Protein AF-A0A1F4UD86-F1 (afdb_monomer)

Foldseek 3Di:
DEDEDALVRCVVCVVVVNLVVDLVVYAYEYECCSQPPRQCWDADPNDTDGDHVVVCVVVNSYHYDYDPDPVVVVVVVVVVVVPDPPDD

Mean predicted aligned error: 9.33 Å

Sequence (88 aa):
MKLLCDAVVVIDAHKINKWQYLTSAHHIFLGSIVAHKECIFYIDNYQKQTIDFALDEKNGKVRILTATAKEISKVAEKVSKYKLIIDP

Organism: NCBI:txid1802590

Radius of gyration: 14.33 Å; Cα contacts (8 Å, |Δi|>4): 93; chains: 1; bounding box: 35×32×29 Å

Solvent-accessible surface area (backbone atoms only — not comparable to full-atom values): 5199 Å² total; per-residue (Å²): 99,79,43,81,54,54,47,66,60,53,53,51,28,52,75,71,72,40,43,71,58,50,40,73,68,28,51,37,33,32,42,40,54,33,52,67,62,60,40,47,52,52,79,54,96,91,37,84,43,70,55,68,49,69,60,36,36,76,70,65,40,36,43,75,42,79,73,78,56,72,70,56,56,55,49,52,57,57,52,59,74,63,66,63,96,68,80,133

Structure (mmCIF, N/CA/C/O backbone):
data_AF-A0A1F4UD86-F1
#
_entry.id   AF-A0A1F4UD86-F1
#
loop_
_atom_site.group_PDB
_atom_site.id
_atom_site.type_symbol
_atom_site.label_atom_id
_atom_site.label_alt_id
_atom_site.label_comp_id
_atom_site.label_asym_id
_atom_site.label_entity_id
_atom_site.label_seq_id
_atom_site.pdbx_PDB_ins_code
_atom_site.Cartn_x
_atom_site.Cartn_y
_atom_site.Cartn_z
_atom_site.occupancy
_atom_site.B_iso_or_equiv
_atom_site.auth_seq_id
_atom_site.auth_comp_id
_atom_site.auth_asym_id
_atom_site.auth_atom_id
_atom_site.pdbx_PDB_model_num
ATOM 1 N N . MET A 1 1 ? -11.953 9.863 9.042 1.00 89.44 1 MET A N 1
ATOM 2 C CA . MET A 1 1 ? -12.527 9.518 7.717 1.00 89.44 1 MET A CA 1
ATOM 3 C C . MET A 1 1 ? -11.897 8.218 7.229 1.00 89.44 1 MET A C 1
ATOM 5 O O . MET A 1 1 ? -10.739 7.978 7.559 1.00 89.44 1 MET A O 1
ATOM 9 N N . LYS A 1 2 ? -12.649 7.365 6.522 1.00 91.25 2 LYS A N 1
ATOM 10 C CA . LYS A 1 2 ? -12.118 6.137 5.904 1.00 91.25 2 LYS A CA 1
ATOM 11 C C . LYS A 1 2 ? -11.723 6.452 4.464 1.00 91.25 2 LYS A C 1
ATOM 13 O O . LYS A 1 2 ? -12.544 7.021 3.751 1.00 91.25 2 LYS A O 1
ATOM 18 N N . LEU A 1 3 ? -10.505 6.103 4.063 1.00 92.12 3 LEU A N 1
ATOM 19 C CA . LEU A 1 3 ? -9.999 6.340 2.710 1.00 92.12 3 LEU A CA 1
ATOM 20 C C . LEU A 1 3 ? -9.568 5.021 2.083 1.00 92.12 3 LEU A C 1
ATOM 22 O O . LEU A 1 3 ? -8.816 4.272 2.698 1.00 92.12 3 LEU A O 1
ATOM 26 N N . LEU A 1 4 ? -10.041 4.756 0.868 1.00 91.19 4 LEU A N 1
ATOM 27 C CA . LEU A 1 4 ? -9.517 3.693 0.019 1.00 91.19 4 LEU A CA 1
ATOM 28 C C . LEU A 1 4 ? -8.525 4.336 -0.948 1.00 91.19 4 LEU A C 1
ATOM 30 O O . LEU A 1 4 ? -8.922 5.196 -1.734 1.00 91.19 4 LEU A O 1
ATOM 34 N N . CYS A 1 5 ? -7.251 3.967 -0.853 1.00 88.88 5 CYS A N 1
ATOM 35 C CA . CYS A 1 5 ? -6.196 4.592 -1.646 1.00 88.88 5 CYS A CA 1
ATOM 36 C C . CYS A 1 5 ? -5.759 3.692 -2.803 1.00 88.88 5 CYS A C 1
ATOM 38 O O . CYS A 1 5 ? -5.555 2.489 -2.632 1.00 88.88 5 CYS A O 1
ATOM 40 N N . ASP A 1 6 ? -5.598 4.316 -3.966 1.00 88.19 6 ASP A N 1
ATOM 41 C CA . ASP A 1 6 ? -4.970 3.728 -5.146 1.00 88.19 6 ASP A CA 1
ATOM 42 C C . ASP A 1 6 ? -3.437 3.868 -5.070 1.00 88.19 6 ASP A C 1
ATOM 44 O O . ASP A 1 6 ? -2.920 4.726 -4.344 1.00 88.19 6 ASP A O 1
ATOM 48 N N . ALA A 1 7 ? -2.705 3.057 -5.831 1.00 85.44 7 ALA A N 1
ATOM 49 C CA . ALA A 1 7 ? -1.248 3.002 -5.826 1.00 85.44 7 ALA A CA 1
ATOM 50 C C . ALA A 1 7 ? -0.594 4.358 -6.112 1.00 85.44 7 ALA A C 1
ATOM 52 O O . ALA A 1 7 ? 0.362 4.728 -5.432 1.00 85.44 7 ALA A O 1
ATOM 53 N N . VAL A 1 8 ? -1.132 5.132 -7.060 1.00 86.62 8 VAL A N 1
ATOM 54 C CA . VAL A 1 8 ? -0.591 6.457 -7.415 1.00 86.62 8 VAL A CA 1
ATOM 55 C C . VAL A 1 8 ? -0.640 7.409 -6.221 1.00 86.62 8 VAL A C 1
ATOM 57 O O . VAL A 1 8 ? 0.360 8.041 -5.894 1.00 86.62 8 VAL A O 1
ATOM 60 N N . VAL A 1 9 ? -1.772 7.452 -5.511 1.00 90.12 9 VAL A N 1
ATOM 61 C CA . VAL A 1 9 ? -1.956 8.325 -4.339 1.00 90.12 9 VAL A CA 1
ATOM 62 C C . VAL A 1 9 ? -0.975 7.957 -3.230 1.00 90.12 9 VAL A C 1
ATOM 64 O O . VAL A 1 9 ? -0.406 8.832 -2.577 1.00 90.12 9 VAL A O 1
ATOM 67 N N . VAL A 1 10 ? -0.775 6.658 -3.017 1.00 90.25 10 VAL A N 1
ATOM 68 C CA . VAL A 1 10 ? 0.162 6.143 -2.020 1.00 90.25 10 VAL A CA 1
ATOM 69 C C . VAL A 1 10 ? 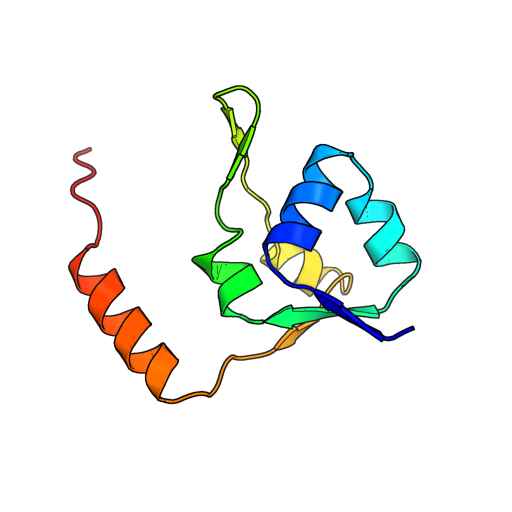1.598 6.522 -2.388 1.00 90.25 10 VAL A C 1
ATOM 71 O O . VAL A 1 10 ? 2.303 7.106 -1.567 1.00 90.25 10 VAL A O 1
ATOM 74 N N . ILE A 1 11 ? 2.018 6.254 -3.626 1.00 87.31 11 ILE A N 1
ATOM 75 C CA . ILE A 1 11 ? 3.366 6.575 -4.115 1.00 87.31 11 ILE A CA 1
ATOM 76 C C . ILE A 1 11 ? 3.639 8.074 -3.992 1.00 87.31 11 ILE A C 1
ATOM 78 O O . ILE A 1 11 ? 4.657 8.462 -3.418 1.00 87.31 11 ILE A O 1
ATOM 82 N N . ASP A 1 12 ? 2.721 8.922 -4.454 1.00 89.81 12 ASP A N 1
ATOM 83 C CA . ASP A 1 12 ? 2.893 10.372 -4.379 1.00 89.81 12 ASP A CA 1
ATOM 84 C C . ASP A 1 12 ? 3.006 10.845 -2.931 1.00 89.81 12 ASP A C 1
ATOM 86 O O . ASP A 1 12 ? 3.911 11.616 -2.611 1.00 89.81 12 ASP A O 1
ATOM 90 N N . ALA A 1 13 ? 2.171 10.324 -2.026 1.00 90.94 13 ALA A N 1
ATOM 91 C CA . ALA A 1 13 ? 2.240 10.642 -0.603 1.00 90.94 13 ALA A CA 1
ATOM 92 C C . ALA A 1 13 ? 3.590 10.272 0.034 1.00 90.94 13 ALA A C 1
ATOM 94 O O . ALA A 1 13 ? 4.058 10.992 0.922 1.00 90.94 13 ALA A O 1
ATOM 95 N N . HIS A 1 14 ? 4.220 9.180 -0.404 1.00 88.75 14 HIS A N 1
ATOM 96 C CA . HIS A 1 14 ? 5.575 8.824 0.015 1.00 88.75 14 HIS A CA 1
ATOM 97 C C . HIS A 1 14 ? 6.620 9.773 -0.580 1.00 88.75 14 HIS A C 1
ATOM 99 O O . HIS A 1 14 ? 7.443 10.293 0.172 1.00 88.75 14 HIS A O 1
ATOM 105 N N . LYS A 1 15 ? 6.543 10.087 -1.880 1.00 87.19 15 LYS A N 1
ATOM 106 C CA . LYS A 1 15 ? 7.466 11.020 -2.556 1.00 87.19 15 LYS A CA 1
ATOM 107 C C . LYS A 1 15 ? 7.505 12.397 -1.898 1.00 87.19 15 LYS A C 1
ATOM 109 O O . LYS A 1 15 ? 8.571 12.988 -1.759 1.00 87.19 15 LYS A O 1
ATOM 114 N N . ILE A 1 16 ? 6.353 12.902 -1.457 1.00 90.94 16 ILE A N 1
ATOM 115 C CA . ILE A 1 16 ? 6.260 14.211 -0.791 1.00 90.94 16 ILE A CA 1
ATOM 116 C C . ILE A 1 16 ? 6.380 14.136 0.741 1.00 90.94 16 ILE A C 1
ATOM 118 O O . ILE A 1 16 ? 6.127 15.132 1.421 1.00 90.94 16 ILE A O 1
ATOM 122 N N . ASN A 1 17 ? 6.743 12.978 1.308 1.00 89.62 17 ASN A N 1
ATOM 123 C CA . ASN A 1 17 ? 6.873 12.746 2.754 1.00 89.62 17 ASN A CA 1
ATOM 124 C C . ASN A 1 17 ? 5.605 13.091 3.566 1.00 89.62 17 ASN A C 1
ATOM 126 O O . ASN A 1 17 ? 5.677 13.590 4.692 1.00 89.62 17 ASN A O 1
ATOM 130 N N . LYS A 1 18 ? 4.415 12.838 3.007 1.00 93.38 18 LYS A N 1
ATOM 131 C CA . LYS A 1 18 ? 3.113 13.068 3.666 1.00 93.38 18 LYS A CA 1
ATOM 132 C C . LYS A 1 18 ? 2.390 11.791 4.081 1.00 93.38 18 LYS A C 1
ATOM 134 O O . LYS A 1 18 ? 1.362 11.881 4.750 1.00 93.38 18 LYS A O 1
ATOM 139 N N . TRP A 1 19 ? 2.932 10.614 3.774 1.00 92.12 19 TRP A N 1
ATOM 140 C CA . TRP A 1 19 ? 2.321 9.335 4.149 1.00 92.12 19 TRP A CA 1
ATOM 141 C C . TRP A 1 19 ? 2.021 9.209 5.650 1.00 92.12 19 TRP A C 1
ATOM 143 O O . TRP A 1 19 ? 0.928 8.808 6.053 1.00 92.12 19 TRP A O 1
ATOM 153 N N . GLN A 1 20 ? 2.962 9.621 6.500 1.00 91.69 20 GLN A N 1
ATOM 154 C CA . GLN A 1 20 ? 2.783 9.527 7.949 1.00 91.69 20 GLN A CA 1
ATOM 155 C C . GLN A 1 20 ? 1.689 10.463 8.479 1.00 91.69 20 GLN A C 1
ATOM 157 O O . GLN A 1 20 ? 1.015 10.144 9.453 1.00 91.69 20 GLN A O 1
ATOM 162 N N . TYR A 1 21 ? 1.481 11.601 7.817 1.00 92.81 21 TYR A N 1
ATOM 163 C CA . TYR A 1 21 ? 0.371 12.495 8.127 1.00 92.81 21 TYR A CA 1
ATOM 164 C C . TYR A 1 21 ? -0.974 11.891 7.689 1.00 92.81 21 TYR A C 1
ATOM 166 O O . TYR A 1 21 ? -1.942 11.912 8.443 1.00 92.81 21 TYR A O 1
ATOM 174 N N . LEU A 1 22 ? -1.029 11.295 6.495 1.00 91.88 22 LEU A N 1
ATOM 175 C CA . LEU A 1 22 ? -2.227 10.618 5.984 1.00 91.88 22 LEU A CA 1
ATOM 176 C C . LEU A 1 22 ? -2.674 9.466 6.893 1.00 91.88 22 LEU A C 1
ATOM 178 O O . LEU A 1 22 ? -3.854 9.370 7.229 1.00 91.88 22 LEU A O 1
ATOM 182 N N . THR A 1 23 ? -1.731 8.626 7.318 1.00 93.31 23 THR A N 1
ATOM 183 C CA . THR A 1 23 ? -2.006 7.458 8.173 1.00 93.31 23 THR A CA 1
ATOM 184 C C . THR A 1 23 ? -2.352 7.819 9.619 1.00 93.31 23 THR A C 1
ATOM 186 O O . THR A 1 23 ? -3.023 7.037 10.284 1.00 93.31 23 THR A O 1
ATOM 189 N N . SER A 1 24 ? -1.953 8.996 10.117 1.00 93.00 24 SER A N 1
ATOM 190 C CA . SER A 1 24 ? -2.356 9.469 11.451 1.00 93.00 24 SER A CA 1
ATOM 191 C C . SER A 1 24 ? -3.704 10.196 11.450 1.00 93.00 24 SER A C 1
ATOM 193 O O . SER A 1 24 ? -4.431 10.147 12.441 1.00 93.00 24 SER A O 1
ATOM 195 N N . ALA A 1 25 ? -4.066 10.848 10.341 1.00 93.81 25 ALA A N 1
ATOM 196 C CA . ALA A 1 25 ? -5.316 11.597 10.217 1.00 93.81 25 ALA A CA 1
ATOM 197 C C . ALA A 1 25 ? -6.508 10.733 9.767 1.00 93.81 25 ALA A C 1
ATOM 199 O O . ALA A 1 25 ? -7.675 11.091 9.991 1.00 93.81 25 ALA A O 1
ATOM 200 N N . HIS A 1 26 ? -6.252 9.619 9.078 1.00 92.94 26 HIS A N 1
ATOM 201 C CA . HIS A 1 26 ? -7.284 8.838 8.401 1.00 92.94 26 HIS A CA 1
ATOM 202 C C . HIS A 1 26 ? -7.112 7.335 8.593 1.00 92.94 26 HIS A C 1
ATOM 204 O O . HIS A 1 26 ? -6.020 6.819 8.787 1.00 92.94 26 HIS A O 1
ATOM 210 N N . HIS A 1 27 ? -8.230 6.617 8.491 1.00 91.81 27 HIS A N 1
ATOM 211 C CA . HIS A 1 27 ? -8.226 5.160 8.495 1.00 91.81 27 HIS A CA 1
ATOM 212 C C . HIS A 1 27 ? -8.030 4.699 7.053 1.00 91.81 27 HIS A C 1
ATOM 214 O O . HIS A 1 27 ? -8.968 4.775 6.251 1.00 91.81 27 HIS A O 1
ATOM 220 N N . ILE A 1 28 ? -6.812 4.275 6.730 1.00 94.81 28 ILE A N 1
ATOM 221 C CA . ILE A 1 28 ? -6.412 3.930 5.367 1.00 94.81 28 ILE A CA 1
ATOM 222 C C . ILE A 1 28 ? -6.728 2.464 5.065 1.00 94.81 28 ILE A C 1
ATOM 224 O O . ILE A 1 28 ? -6.389 1.559 5.830 1.00 94.81 28 ILE A O 1
ATOM 228 N N . PHE A 1 29 ? -7.353 2.244 3.915 1.00 92.31 29 PHE A N 1
ATOM 229 C CA . PHE A 1 29 ? -7.604 0.941 3.323 1.00 92.31 29 PHE A CA 1
ATOM 230 C C . PHE A 1 29 ? -6.844 0.844 2.003 1.00 92.31 29 PHE A C 1
ATOM 232 O O . PHE A 1 29 ? -6.880 1.773 1.193 1.00 92.31 29 PHE A O 1
ATOM 239 N N . LEU A 1 30 ? -6.185 -0.289 1.779 1.00 89.00 30 LEU A N 1
ATOM 240 C CA . LEU A 1 30 ? -5.452 -0.580 0.549 1.00 89.00 30 LEU A CA 1
ATOM 241 C C . LEU A 1 30 ? -5.962 -1.881 -0.052 1.00 89.00 30 LEU A C 1
ATOM 243 O O . LEU A 1 30 ? -6.201 -2.845 0.669 1.00 89.00 30 LEU A O 1
ATOM 247 N N . GLY A 1 31 ? -6.099 -1.939 -1.373 1.00 87.31 31 GLY A N 1
ATOM 248 C CA . GLY A 1 31 ? -6.284 -3.223 -2.044 1.00 87.31 31 GLY A CA 1
ATOM 249 C C . GLY A 1 31 ? -5.012 -4.065 -1.934 1.00 87.31 31 GLY A C 1
ATOM 250 O O . GLY A 1 31 ? -3.906 -3.539 -2.039 1.00 87.31 31 GLY A O 1
ATOM 251 N N . SER A 1 32 ? -5.139 -5.383 -1.788 1.00 83.25 32 SER A N 1
ATOM 252 C CA . SER A 1 32 ? -3.980 -6.285 -1.723 1.00 83.25 32 SER A CA 1
ATOM 253 C C . SER A 1 32 ? -3.101 -6.234 -2.981 1.00 83.25 32 SER A C 1
ATOM 255 O O . SER A 1 32 ? -1.919 -6.548 -2.910 1.00 83.25 32 SER A O 1
ATOM 257 N N . ILE A 1 33 ? -3.649 -5.825 -4.135 1.00 80.25 33 ILE A N 1
ATOM 258 C CA . ILE A 1 33 ? -2.856 -5.533 -5.342 1.00 80.25 33 ILE A CA 1
ATOM 259 C C . ILE A 1 33 ? -1.968 -4.307 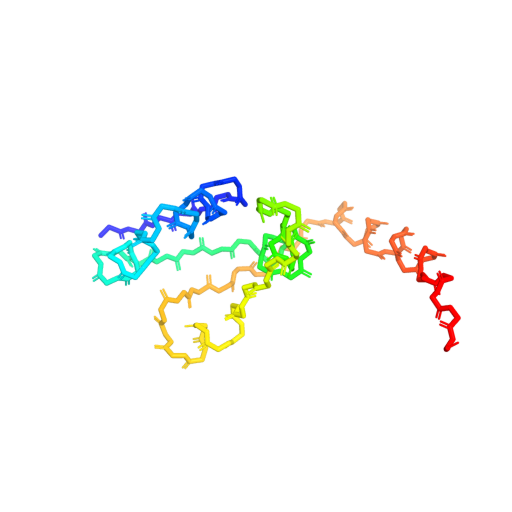-5.119 1.00 80.25 33 ILE A C 1
ATOM 261 O O . ILE A 1 33 ? -0.767 -4.387 -5.356 1.00 80.25 33 ILE A O 1
ATOM 265 N N . VAL A 1 34 ? -2.536 -3.206 -4.631 1.00 81.69 34 VAL A N 1
ATOM 266 C CA . VAL A 1 34 ? -1.788 -1.976 -4.347 1.00 81.69 34 VAL A CA 1
ATOM 267 C C . VAL A 1 34 ? -0.659 -2.278 -3.361 1.00 81.69 34 VAL A C 1
ATOM 269 O O . VAL A 1 34 ? 0.510 -2.035 -3.651 1.00 81.69 34 VAL A O 1
ATOM 272 N N . ALA A 1 35 ? -0.998 -2.924 -2.242 1.00 78.62 35 ALA A N 1
ATOM 273 C CA . ALA A 1 35 ? -0.053 -3.204 -1.166 1.00 78.62 35 ALA A CA 1
ATOM 274 C C . ALA A 1 35 ? 1.030 -4.240 -1.526 1.00 78.62 35 ALA A C 1
ATOM 276 O O . ALA A 1 35 ? 2.145 -4.146 -1.021 1.00 78.62 35 ALA A O 1
ATOM 277 N N . HIS A 1 36 ? 0.730 -5.233 -2.375 1.00 73.12 36 HIS A N 1
ATOM 278 C CA . HIS A 1 36 ? 1.638 -6.365 -2.621 1.00 73.12 36 HIS A CA 1
ATOM 279 C C . HIS A 1 36 ? 2.072 -6.552 -4.074 1.00 73.12 36 HIS A C 1
ATOM 281 O O . HIS A 1 36 ? 2.759 -7.530 -4.353 1.00 73.12 36 HIS A O 1
ATOM 287 N N . LYS A 1 37 ? 1.651 -5.697 -5.012 1.00 65.00 37 LYS A N 1
ATOM 288 C CA . LYS A 1 37 ? 2.012 -5.803 -6.437 1.00 65.00 37 LYS A CA 1
ATOM 289 C C . LYS A 1 37 ? 2.408 -4.476 -7.068 1.00 65.00 37 LYS A C 1
ATOM 291 O O . LYS A 1 37 ? 3.401 -4.451 -7.784 1.00 65.00 37 LYS A O 1
ATOM 296 N N . GLU A 1 38 ? 1.678 -3.400 -6.802 1.00 62.59 38 GLU A N 1
ATOM 297 C CA . GLU A 1 38 ? 1.903 -2.116 -7.487 1.00 62.59 38 GLU A CA 1
ATOM 298 C C . GLU A 1 38 ? 2.844 -1.194 -6.715 1.00 62.59 38 GLU A C 1
ATOM 300 O O . GLU A 1 38 ? 3.718 -0.576 -7.312 1.00 62.59 38 GLU A O 1
ATOM 305 N N . CYS A 1 39 ? 2.739 -1.153 -5.386 1.00 65.50 39 CYS A N 1
ATOM 306 C CA . CYS A 1 39 ? 3.614 -0.331 -4.554 1.00 65.50 39 CYS A CA 1
ATOM 307 C C . CYS A 1 39 ? 4.818 -1.097 -3.979 1.00 65.50 39 CYS A C 1
ATOM 309 O O . CYS A 1 39 ? 5.484 -0.578 -3.084 1.00 65.50 39 CYS A O 1
ATOM 311 N N . ILE A 1 40 ? 5.126 -2.307 -4.482 1.00 61.25 40 ILE A N 1
ATOM 312 C CA . ILE A 1 40 ? 6.319 -3.063 -4.044 1.00 61.25 40 ILE A CA 1
ATOM 313 C C . ILE A 1 40 ? 7.569 -2.210 -4.268 1.00 61.25 40 ILE A C 1
ATOM 315 O O . ILE A 1 40 ? 8.448 -2.152 -3.413 1.00 61.25 40 ILE A O 1
ATOM 319 N N . PHE A 1 41 ? 7.658 -1.558 -5.426 1.00 65.50 41 PHE A N 1
ATOM 320 C CA . PHE A 1 41 ? 8.721 -0.615 -5.700 1.00 65.50 41 PHE A CA 1
ATOM 321 C C . PHE A 1 41 ? 8.277 0.449 -6.694 1.00 65.50 41 PHE A C 1
ATOM 323 O O . PHE A 1 41 ? 7.529 0.172 -7.627 1.00 65.50 41 PHE A O 1
ATOM 330 N N . TYR A 1 42 ? 8.788 1.660 -6.519 1.00 70.56 42 TYR A N 1
ATOM 331 C CA . TYR A 1 42 ? 8.697 2.723 -7.514 1.00 70.56 42 TYR A CA 1
ATOM 332 C C . TYR A 1 42 ? 10.080 3.351 -7.700 1.00 70.56 42 TYR A C 1
ATOM 334 O O . TYR A 1 42 ? 10.949 3.236 -6.831 1.00 70.56 42 TYR A O 1
ATOM 342 N N . ILE A 1 43 ? 10.308 3.962 -8.862 1.00 69.62 43 ILE A N 1
ATOM 343 C CA . ILE A 1 43 ? 11.554 4.677 -9.144 1.00 69.62 43 ILE A CA 1
ATOM 344 C C . ILE A 1 43 ? 11.342 6.142 -8.790 1.00 69.62 43 ILE A C 1
ATOM 346 O O . ILE A 1 43 ? 10.433 6.788 -9.313 1.00 69.62 43 ILE A O 1
ATOM 350 N N . ASP A 1 44 ? 12.208 6.661 -7.931 1.00 76.75 44 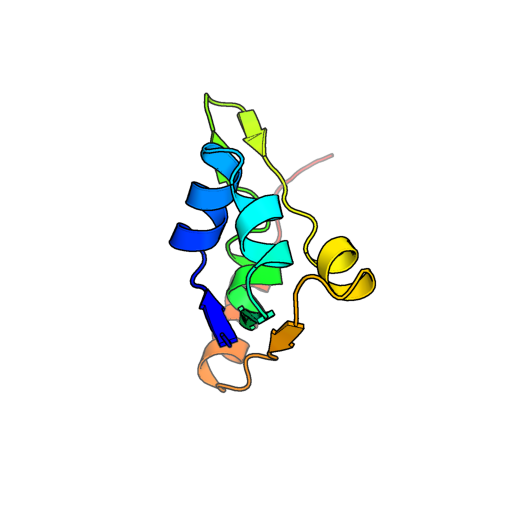ASP A N 1
ATOM 351 C CA . ASP A 1 44 ? 12.282 8.081 -7.618 1.00 76.75 44 ASP A CA 1
ATOM 352 C C . ASP A 1 44 ? 13.732 8.531 -7.720 1.00 76.75 44 ASP A C 1
ATOM 354 O O . ASP A 1 44 ? 14.617 7.909 -7.134 1.00 76.75 44 ASP A O 1
ATOM 358 N N . ASN A 1 45 ? 13.994 9.562 -8.525 1.00 80.38 45 ASN A N 1
ATOM 359 C CA . ASN A 1 45 ? 15.349 10.042 -8.817 1.00 80.38 45 ASN A CA 1
ATOM 360 C C . ASN A 1 45 ? 16.343 8.919 -9.186 1.00 80.38 45 ASN A C 1
ATOM 362 O O . ASN A 1 45 ? 17.460 8.874 -8.675 1.00 80.38 45 ASN A O 1
ATOM 366 N N . TYR A 1 46 ? 15.931 7.995 -10.063 1.00 77.19 46 TYR A N 1
ATOM 367 C CA . TYR A 1 46 ? 16.716 6.823 -10.495 1.00 77.19 46 TYR A CA 1
ATOM 368 C C . TYR A 1 46 ? 17.065 5.817 -9.386 1.00 77.19 46 TYR A C 1
ATOM 370 O O . TYR A 1 46 ? 17.797 4.860 -9.632 1.00 77.19 46 TYR A O 1
ATOM 378 N N . GLN A 1 47 ? 16.515 5.983 -8.184 1.00 77.19 47 GLN A N 1
ATOM 379 C CA . GLN A 1 47 ? 16.673 5.045 -7.083 1.00 77.19 47 GLN A CA 1
ATOM 380 C C . GLN A 1 47 ? 15.395 4.240 -6.880 1.00 77.19 47 GLN A C 1
ATOM 382 O O . GLN A 1 47 ? 14.278 4.762 -6.919 1.00 77.19 47 GLN A O 1
ATOM 387 N N . LYS A 1 48 ? 15.571 2.939 -6.647 1.00 76.50 48 LYS A N 1
ATOM 388 C CA . LYS A 1 48 ? 14.477 2.044 -6.287 1.00 76.50 48 LYS A CA 1
ATOM 389 C C . LYS A 1 48 ? 14.050 2.335 -4.850 1.00 76.50 48 LYS A C 1
ATOM 391 O O . LYS A 1 48 ? 14.829 2.127 -3.925 1.00 76.50 48 LYS A O 1
ATOM 396 N N . GLN A 1 49 ? 12.804 2.748 -4.675 1.00 80.75 49 GLN A N 1
ATOM 397 C CA . GLN A 1 49 ? 12.162 2.872 -3.371 1.00 80.75 49 GLN A CA 1
ATOM 398 C C . GLN A 1 49 ? 11.295 1.643 -3.118 1.00 80.75 49 GLN A C 1
ATOM 400 O O . GLN A 1 49 ? 10.726 1.087 -4.054 1.00 80.75 49 GLN A O 1
ATOM 405 N N . THR A 1 50 ? 11.215 1.197 -1.866 1.00 78.81 50 THR A N 1
ATOM 406 C CA . THR A 1 50 ? 10.373 0.067 -1.439 1.00 78.81 50 THR A CA 1
ATOM 407 C C . THR A 1 50 ? 9.516 0.536 -0.276 1.00 78.81 50 THR A C 1
ATOM 409 O O . THR A 1 50 ? 10.038 1.160 0.648 1.00 78.81 50 THR A O 1
ATOM 412 N N . ILE A 1 51 ? 8.217 0.243 -0.313 1.00 83.31 51 ILE A N 1
ATOM 413 C CA . ILE A 1 51 ? 7.307 0.550 0.790 1.00 83.31 51 ILE A CA 1
ATOM 414 C C . ILE A 1 51 ? 6.888 -0.760 1.455 1.00 83.31 51 ILE A C 1
ATOM 416 O O . ILE A 1 51 ? 6.352 -1.654 0.801 1.00 83.31 51 ILE A O 1
ATOM 420 N N . ASP A 1 52 ? 7.126 -0.873 2.761 1.00 83.38 52 ASP A N 1
ATOM 421 C CA . ASP A 1 52 ? 6.741 -2.048 3.542 1.00 83.38 52 ASP A CA 1
ATOM 422 C C . ASP A 1 52 ? 5.351 -1.865 4.172 1.00 83.38 52 ASP A C 1
ATOM 424 O O . ASP A 1 52 ? 5.201 -1.434 5.320 1.00 83.38 52 ASP A O 1
ATOM 428 N N . PHE A 1 53 ? 4.311 -2.220 3.414 1.00 86.19 53 PHE A N 1
ATOM 429 C CA . PHE A 1 53 ? 2.940 -2.213 3.933 1.00 86.19 53 PHE A CA 1
ATOM 430 C C . PHE A 1 53 ? 2.654 -3.340 4.924 1.00 86.19 53 PHE A C 1
ATOM 432 O O . PHE A 1 53 ? 1.681 -3.230 5.667 1.00 86.19 53 PHE A O 1
ATOM 439 N N . ALA A 1 54 ? 3.472 -4.397 4.979 1.00 83.75 54 ALA A N 1
ATOM 440 C CA . ALA A 1 54 ? 3.282 -5.458 5.965 1.00 83.75 54 ALA A CA 1
ATOM 441 C C . ALA A 1 54 ? 3.595 -4.934 7.374 1.00 83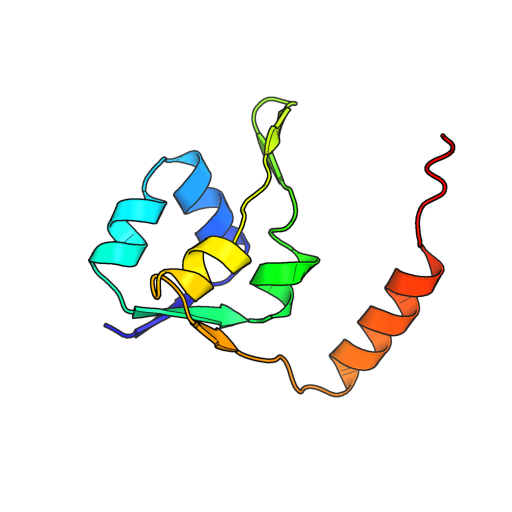.75 54 ALA A C 1
ATOM 443 O O . ALA A 1 54 ? 2.859 -5.208 8.326 1.00 83.75 54 ALA A O 1
ATOM 444 N N . LEU A 1 55 ? 4.644 -4.115 7.503 1.00 85.81 55 LEU A N 1
ATOM 445 C CA . LEU A 1 55 ? 4.953 -3.420 8.749 1.00 85.81 55 LEU A CA 1
ATOM 446 C C . LEU A 1 55 ? 3.881 -2.380 9.107 1.00 85.81 55 LEU A C 1
ATOM 448 O O . LEU A 1 55 ? 3.461 -2.309 10.263 1.00 85.81 55 LEU A O 1
ATOM 452 N N . ASP A 1 56 ? 3.416 -1.586 8.141 1.00 89.00 56 ASP A N 1
ATOM 453 C CA . ASP A 1 56 ? 2.372 -0.585 8.389 1.00 89.00 56 ASP A CA 1
ATOM 454 C C . ASP A 1 56 ? 1.021 -1.219 8.765 1.00 89.00 56 ASP A C 1
ATOM 456 O O . ASP A 1 56 ? 0.324 -0.688 9.634 1.00 89.00 56 ASP A O 1
ATOM 460 N N . GLU A 1 57 ? 0.668 -2.374 8.195 1.00 89.25 57 GLU A N 1
ATOM 461 C CA . GLU A 1 57 ? -0.520 -3.138 8.589 1.00 89.25 57 GLU A CA 1
ATOM 462 C C . GLU A 1 57 ? -0.369 -3.722 9.996 1.00 89.25 57 GLU A C 1
ATOM 464 O O . GLU A 1 57 ? -1.264 -3.566 10.829 1.00 89.25 57 GLU A O 1
ATOM 469 N N . LYS A 1 58 ? 0.789 -4.320 10.309 1.00 88.94 58 LYS A N 1
ATOM 470 C CA . LYS A 1 58 ? 1.086 -4.835 11.656 1.00 88.94 58 LYS A CA 1
ATOM 471 C C . LYS A 1 58 ? 1.008 -3.736 12.719 1.00 88.94 58 LYS A C 1
ATOM 473 O O . LYS A 1 58 ? 0.552 -3.987 13.831 1.00 88.94 58 LYS A O 1
ATOM 478 N N . ASN A 1 59 ? 1.418 -2.520 12.364 1.00 90.12 59 ASN A N 1
ATOM 479 C CA . ASN A 1 59 ? 1.337 -1.338 13.220 1.00 90.12 59 ASN A CA 1
ATOM 480 C C . ASN A 1 59 ? -0.058 -0.684 13.231 1.00 90.12 59 ASN A C 1
ATOM 482 O O . ASN A 1 59 ? -0.241 0.348 13.873 1.00 90.12 59 ASN A O 1
ATOM 486 N N . GLY A 1 60 ? -1.036 -1.244 12.514 1.00 89.12 60 GLY A N 1
ATOM 487 C CA . GLY A 1 60 ? -2.409 -0.747 12.459 1.00 89.12 60 GLY A CA 1
ATOM 488 C C . GLY A 1 60 ? -2.589 0.568 11.697 1.00 89.12 60 GLY A C 1
ATOM 489 O O . GLY A 1 60 ? -3.661 1.166 11.786 1.00 89.12 60 GLY A O 1
ATOM 490 N N . LYS A 1 61 ? -1.575 1.027 10.951 1.00 90.69 61 LYS A N 1
ATOM 491 C CA . LYS A 1 61 ? -1.639 2.269 10.160 1.00 90.69 61 LYS A CA 1
ATOM 492 C C . LYS A 1 61 ? -2.494 2.118 8.905 1.00 90.69 61 LYS A C 1
ATOM 494 O O . LYS A 1 61 ? -3.100 3.084 8.447 1.00 90.69 61 LYS A O 1
ATOM 499 N N . VAL A 1 62 ? -2.537 0.910 8.351 1.00 92.19 62 VAL A N 1
ATOM 500 C CA . VAL A 1 62 ? -3.349 0.564 7.183 1.00 92.19 62 VAL A CA 1
ATOM 501 C C . VAL A 1 62 ? -4.112 -0.730 7.433 1.00 92.19 62 VAL A C 1
ATOM 503 O O . VAL A 1 62 ? -3.733 -1.538 8.279 1.00 92.19 62 VAL A O 1
ATOM 506 N N . ARG A 1 63 ? -5.188 -0.941 6.676 1.00 91.50 63 ARG A N 1
ATOM 507 C CA . ARG A 1 63 ? -5.862 -2.239 6.556 1.00 91.50 63 ARG A CA 1
ATOM 508 C C . ARG A 1 63 ? -5.824 -2.703 5.110 1.00 91.50 63 ARG A C 1
ATOM 510 O O . ARG A 1 63 ? -6.298 -1.978 4.230 1.00 91.50 63 ARG A O 1
ATOM 517 N N . ILE A 1 64 ? -5.313 -3.905 4.866 1.00 89.12 64 ILE A N 1
ATOM 518 C CA . ILE A 1 64 ? -5.262 -4.466 3.520 1.00 89.12 64 ILE A CA 1
ATOM 519 C C . ILE A 1 64 ? -6.538 -5.267 3.263 1.00 89.12 64 ILE A C 1
ATOM 521 O O . ILE A 1 64 ? -6.914 -6.180 3.996 1.00 89.12 64 ILE A O 1
ATOM 525 N N . LEU A 1 65 ? -7.239 -4.897 2.199 1.00 87.19 65 LEU A N 1
ATOM 526 C CA . LEU A 1 65 ? -8.425 -5.581 1.718 1.00 87.19 65 LEU A CA 1
ATOM 527 C C . LEU A 1 65 ? -8.004 -6.613 0.679 1.00 87.19 65 LEU A C 1
ATOM 529 O O . LEU A 1 65 ? -7.433 -6.273 -0.360 1.00 87.19 65 LEU A O 1
ATOM 533 N N . THR A 1 66 ? -8.307 -7.882 0.945 1.00 81.06 66 THR A N 1
ATOM 534 C CA . THR A 1 66 ? -8.072 -8.956 -0.018 1.00 81.06 66 THR A CA 1
ATOM 535 C C . THR A 1 66 ? -8.855 -8.684 -1.295 1.00 81.06 66 THR A C 1
ATOM 537 O O . THR A 1 66 ? -10.079 -8.554 -1.275 1.00 81.06 66 THR A O 1
ATOM 540 N N . ALA A 1 67 ? -8.156 -8.623 -2.424 1.00 65.69 67 ALA A N 1
ATOM 541 C CA . ALA A 1 67 ? -8.806 -8.508 -3.714 1.00 65.69 67 ALA A CA 1
ATOM 542 C C . ALA A 1 67 ? -9.384 -9.878 -4.120 1.00 65.69 67 ALA A C 1
ATOM 544 O O . ALA A 1 67 ? -8.641 -10.812 -4.417 1.00 65.69 67 ALA A O 1
ATOM 545 N N . THR A 1 68 ? -10.713 -10.010 -4.099 1.00 65.62 68 THR A N 1
ATOM 546 C CA . THR A 1 68 ? -11.432 -11.283 -4.321 1.00 65.62 68 THR A CA 1
ATOM 547 C C . THR A 1 68 ? -11.949 -11.470 -5.750 1.00 65.62 68 THR A C 1
ATOM 549 O O . THR A 1 68 ? -12.555 -12.498 -6.057 1.00 65.62 68 THR A O 1
ATOM 552 N N . ALA A 1 69 ? -11.726 -10.506 -6.651 1.00 65.94 69 ALA A N 1
ATOM 553 C CA . ALA A 1 69 ? -12.207 -10.614 -8.026 1.00 65.94 69 ALA A CA 1
ATOM 554 C C . ALA A 1 69 ? -11.472 -11.738 -8.781 1.00 65.94 69 ALA A C 1
ATOM 556 O O . ALA A 1 69 ? -10.245 -11.752 -8.859 1.00 65.94 69 ALA A O 1
ATOM 557 N N . LYS A 1 70 ? -12.224 -12.668 -9.389 1.00 60.03 70 LYS A N 1
ATOM 558 C CA . LYS A 1 70 ? -11.684 -13.841 -10.116 1.00 60.03 70 LYS A CA 1
ATOM 559 C C . LYS A 1 70 ? -10.694 -13.480 -11.232 1.00 60.03 70 LYS A C 1
ATOM 561 O O . LYS A 1 70 ? -9.819 -14.272 -11.576 1.00 60.03 70 LYS A O 1
ATOM 566 N N . GLU A 1 71 ? -10.830 -12.295 -11.815 1.00 56.78 71 GLU A N 1
ATOM 567 C CA . GLU A 1 71 ? -9.943 -11.786 -12.867 1.00 56.78 71 GLU A CA 1
ATOM 568 C C . GLU A 1 71 ? -8.520 -11.530 -12.345 1.00 56.78 71 GLU A C 1
ATOM 570 O O . GLU A 1 71 ? -7.544 -11.737 -13.065 1.00 56.78 71 GLU A O 1
ATOM 575 N N . ILE A 1 72 ? -8.385 -11.200 -11.059 1.00 55.91 72 ILE A N 1
ATOM 576 C CA . ILE A 1 72 ? -7.109 -10.934 -10.386 1.00 55.91 72 ILE A CA 1
ATOM 577 C C . ILE A 1 72 ? -6.324 -12.231 -10.157 1.00 55.91 72 ILE A C 1
ATOM 579 O O . ILE A 1 72 ? -5.094 -12.237 -10.275 1.00 55.91 72 ILE A O 1
ATOM 583 N N . SER A 1 73 ? -7.014 -13.348 -9.904 1.00 56.81 73 SER A N 1
ATOM 584 C CA . SER A 1 73 ? -6.399 -14.680 -9.818 1.00 56.81 73 SER A CA 1
ATOM 585 C C . SER A 1 73 ? -5.674 -15.042 -11.122 1.00 56.81 73 SER A C 1
ATOM 587 O O . SER A 1 73 ? -4.538 -15.511 -11.088 1.00 56.81 73 SER A O 1
ATOM 589 N N . LYS A 1 74 ? -6.264 -14.703 -12.279 1.00 57.78 74 LYS A N 1
ATOM 590 C CA . LYS A 1 74 ? -5.661 -14.938 -13.606 1.00 57.78 74 LYS A CA 1
ATOM 591 C C . LYS A 1 74 ? -4.425 -14.069 -13.861 1.00 57.78 74 LYS A C 1
ATOM 593 O O . LYS A 1 74 ? -3.488 -14.501 -14.532 1.00 57.78 74 LYS A O 1
ATOM 598 N N . VAL A 1 75 ? -4.403 -12.844 -13.331 1.00 56.50 75 VAL A N 1
ATOM 599 C CA . VAL A 1 75 ? -3.227 -11.961 -13.412 1.00 56.50 75 VAL A CA 1
ATOM 600 C C . VAL A 1 75 ? -2.093 -12.497 -12.536 1.00 56.50 75 VAL A C 1
ATOM 602 O O . VAL A 1 75 ? -0.946 -12.502 -12.971 1.00 56.50 75 VAL A O 1
ATOM 605 N N . ALA A 1 76 ? -2.391 -13.003 -11.333 1.00 54.34 76 ALA A N 1
ATOM 606 C CA . ALA A 1 76 ? -1.389 -13.632 -10.468 1.00 54.34 76 ALA A CA 1
ATOM 607 C C . ALA A 1 76 ? -0.704 -14.833 -11.146 1.00 54.34 76 ALA A C 1
ATOM 609 O O . ALA A 1 76 ? 0.522 -14.927 -11.120 1.00 54.34 76 ALA A O 1
ATOM 610 N N . GLU A 1 77 ? -1.474 -15.688 -11.821 1.00 58.97 77 GLU A N 1
ATOM 611 C CA . GLU A 1 77 ? -0.942 -16.815 -12.597 1.00 58.97 77 GLU A CA 1
ATOM 612 C C . GLU A 1 77 ? -0.069 -16.354 -13.770 1.00 58.97 77 GLU A C 1
ATOM 614 O O . GLU A 1 77 ? 1.035 -16.870 -13.953 1.00 58.97 77 GLU A O 1
ATOM 619 N N . LYS A 1 78 ? -0.505 -15.345 -14.536 1.00 56.81 78 LYS A N 1
ATOM 620 C CA . LYS A 1 78 ? 0.302 -14.790 -15.634 1.00 56.81 78 LYS A CA 1
ATOM 621 C C . LYS A 1 78 ? 1.617 -14.198 -15.136 1.00 56.81 78 LYS A C 1
ATOM 623 O O . LYS A 1 78 ? 2.652 -14.509 -15.707 1.00 56.81 78 LYS A O 1
ATOM 628 N N . VAL A 1 79 ? 1.598 -13.402 -14.067 1.00 53.50 79 VAL A N 1
ATOM 629 C CA . VAL A 1 79 ? 2.809 -12.781 -13.500 1.00 53.50 79 VAL A CA 1
ATOM 630 C C . VAL A 1 79 ? 3.757 -13.833 -12.915 1.00 53.50 79 VAL A C 1
ATOM 632 O O . VAL A 1 79 ? 4.967 -13.702 -13.060 1.00 53.50 79 VAL A O 1
ATOM 635 N N . SER A 1 80 ? 3.240 -14.925 -12.338 1.00 55.00 80 SER A N 1
ATOM 636 C CA . SER A 1 80 ? 4.077 -16.025 -11.832 1.00 55.00 80 SER A CA 1
ATOM 637 C C . SER A 1 80 ? 4.877 -16.748 -12.924 1.00 55.00 80 SER A C 1
ATOM 639 O O . SER A 1 80 ? 5.977 -17.221 -12.648 1.00 55.00 80 SER A O 1
ATOM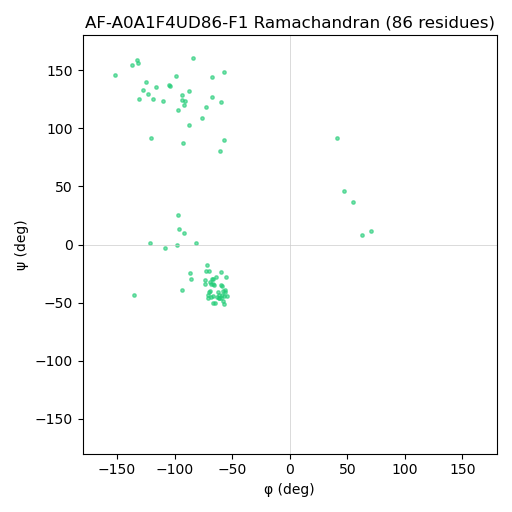 641 N N . LYS A 1 81 ? 4.377 -16.774 -14.171 1.00 53.59 81 LYS A N 1
ATOM 642 C CA . LYS A 1 81 ? 5.129 -17.279 -15.334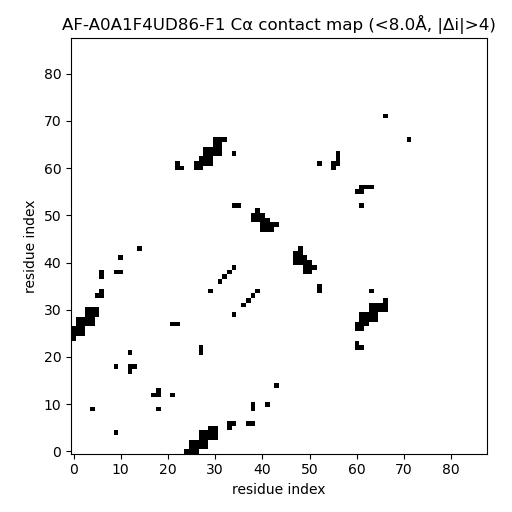 1.00 53.59 81 LYS A CA 1
ATOM 643 C C . LYS A 1 81 ? 6.285 -16.365 -15.738 1.00 53.59 81 LYS A C 1
ATOM 645 O O . LYS A 1 81 ? 7.232 -16.838 -16.349 1.00 53.59 81 LYS A O 1
ATOM 650 N N . TYR A 1 82 ? 6.223 -15.088 -15.369 1.00 52.50 82 TYR A N 1
ATOM 651 C CA . TYR A 1 82 ? 7.297 -14.116 -15.562 1.00 52.50 82 TYR A CA 1
ATOM 652 C C . TYR A 1 82 ? 8.154 -13.950 -14.303 1.00 52.50 82 TYR A C 1
ATOM 654 O O . TYR A 1 82 ? 8.760 -12.893 -14.131 1.00 52.50 82 TYR A O 1
ATOM 662 N N . LYS A 1 83 ? 8.220 -14.960 -13.413 1.00 48.59 83 LYS A N 1
ATOM 663 C CA . LYS A 1 83 ? 9.256 -15.028 -12.372 1.00 48.59 83 LYS A CA 1
ATOM 664 C C . 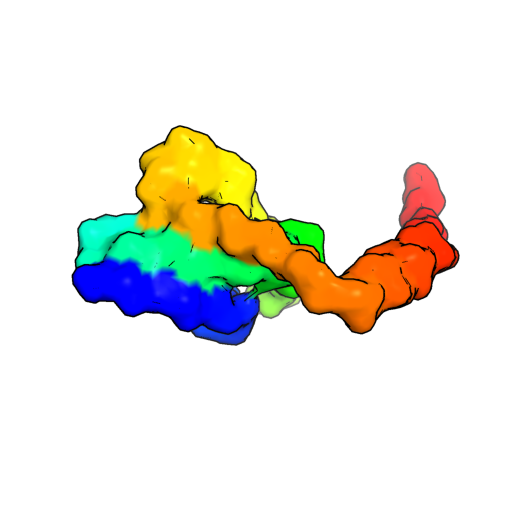LYS A 1 83 ? 10.635 -14.993 -13.043 1.00 48.59 83 LYS A C 1
ATOM 666 O O . LYS A 1 83 ? 11.180 -16.017 -13.424 1.00 48.59 83 LYS A O 1
ATOM 671 N N . LEU A 1 84 ? 11.118 -13.765 -13.202 1.00 47.38 84 LEU A N 1
ATOM 672 C CA . LEU A 1 84 ? 12.468 -13.288 -12.981 1.00 47.38 84 LEU A CA 1
ATOM 673 C C . LEU A 1 84 ? 13.541 -14.261 -13.472 1.00 47.38 84 LEU A C 1
ATOM 675 O O . LEU A 1 84 ? 14.062 -15.070 -12.711 1.00 47.38 84 LEU A O 1
ATOM 679 N N . ILE A 1 85 ? 13.938 -14.061 -14.731 1.00 45.88 85 ILE A N 1
ATOM 680 C CA . ILE A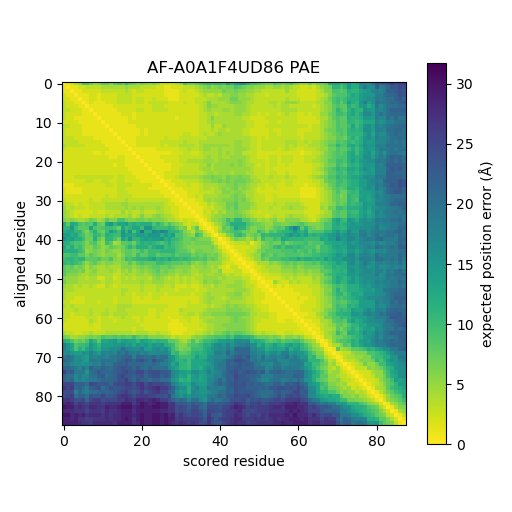 1 85 ? 15.356 -14.093 -15.096 1.00 45.88 85 ILE A CA 1
ATOM 681 C C . ILE A 1 85 ? 16.014 -12.976 -14.273 1.00 45.88 85 ILE A C 1
ATOM 683 O O . ILE A 1 85 ? 16.132 -11.835 -14.711 1.00 45.88 85 ILE A O 1
ATOM 687 N N . ILE A 1 86 ? 16.298 -13.262 -13.011 1.00 45.31 86 ILE A N 1
ATOM 688 C CA . ILE A 1 86 ? 17.316 -12.559 -12.246 1.00 45.31 86 ILE A CA 1
ATOM 689 C C . ILE A 1 86 ? 18.265 -13.683 -11.862 1.00 45.31 86 ILE A C 1
ATOM 691 O O . ILE A 1 86 ? 18.009 -14.417 -10.908 1.00 45.31 86 ILE A O 1
ATOM 695 N N . ASP A 1 87 ? 19.262 -13.877 -12.725 1.00 35.31 87 ASP A N 1
ATOM 696 C CA . ASP A 1 87 ? 20.422 -14.716 -12.443 1.00 35.31 87 ASP A CA 1
ATOM 697 C C . ASP A 1 87 ? 21.136 -14.209 -11.171 1.00 35.31 87 ASP A C 1
ATOM 6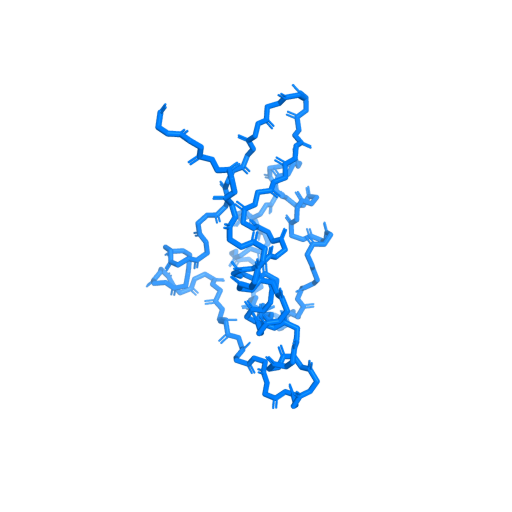99 O O . ASP A 1 87 ? 21.074 -13.005 -10.886 1.00 35.31 87 ASP A O 1
ATOM 703 N N . PRO A 1 88 ? 21.762 -15.114 -10.395 1.00 44.97 88 PRO A N 1
ATOM 704 C CA . PRO A 1 88 ? 22.537 -14.781 -9.200 1.00 44.97 88 PRO A CA 1
ATOM 705 C C . PRO A 1 88 ? 23.770 -13.911 -9.480 1.00 44.97 88 PRO A C 1
ATOM 707 O O . PRO A 1 88 ? 24.345 -14.003 -10.588 1.00 44.97 88 PRO A O 1
#

pLDDT: mean 77.35, std 15.62, range [35.31, 94.81]

Secondary structure (DSSP, 8-state):
-EEEE-HHHHHHHHHTT-HHHHHHHSEEEEEHHIIIIISS-EEETTEEE---HHHHHHTTSEEEEP---HHHHHHHHHHHHT------

Nearest PDB structures (foldseek):
  1y82-assembly2_D  TM=5.206E-01  e=2.750E-01  Pyrococcus furiosus
  1y82-assembly1_A  TM=4.766E-01  e=1.596E-01  Pyrococcus furiosus
  2p65-assembly1_A  TM=4.120E-01  e=1.408E+00  Plasmodium falciparum
  7uiw-assembly1_B  TM=4.069E-01  e=3.410E+00  Escherichia coli
  8y75-assembly2_B  TM=1.737E-01  e=5.130E+00  Marinitoga sp. 1155